Protein AF-A0A4Z1I4K5-F1 (afdb_monomer_lite)

Radius of gyration: 18.17 Å; chains: 1; bounding box: 37×44×39 Å

pLDDT: mean 80.45, std 13.36, range [44.09, 96.75]

Organism: NCBI:txid278938

Structure (mmCIF, N/CA/C/O backbone):
data_AF-A0A4Z1I4K5-F1
#
_entry.id   AF-A0A4Z1I4K5-F1
#
loop_
_atom_site.group_PDB
_atom_site.id
_atom_site.type_symbol
_atom_site.label_atom_id
_atom_site.label_alt_id
_atom_site.label_comp_id
_atom_site.label_asym_id
_atom_site.label_entity_id
_atom_site.label_seq_id
_atom_site.pdbx_PDB_ins_code
_atom_site.Cartn_x
_atom_site.Cartn_y
_atom_site.Cartn_z
_atom_site.occupancy
_atom_site.B_iso_or_equiv
_atom_site.auth_seq_id
_atom_site.auth_comp_id
_atom_site.auth_asym_id
_atom_site.auth_atom_id
_atom_site.pdbx_PDB_model_num
ATOM 1 N N . MET A 1 1 ? 19.104 11.300 -17.570 1.00 55.78 1 MET A N 1
ATOM 2 C CA . MET A 1 1 ? 18.338 10.315 -16.771 1.00 55.78 1 MET A CA 1
ATOM 3 C C . MET A 1 1 ? 17.718 9.190 -17.607 1.00 55.78 1 MET A C 1
ATOM 5 O O . MET A 1 1 ? 17.742 8.073 -17.117 1.00 55.78 1 MET A O 1
ATOM 9 N N . LEU A 1 2 ? 17.273 9.417 -18.858 1.00 60.06 2 LEU A N 1
ATOM 10 C CA . LEU A 1 2 ? 16.669 8.391 -19.747 1.00 60.06 2 LEU A CA 1
ATOM 11 C C . LEU A 1 2 ? 17.413 7.040 -19.830 1.00 60.06 2 LEU A C 1
ATOM 13 O O . LEU A 1 2 ? 16.775 5.993 -19.867 1.00 60.06 2 LEU A O 1
ATOM 17 N N . ASN A 1 3 ? 18.750 7.038 -19.811 1.00 75.69 3 ASN A N 1
ATOM 18 C CA . ASN A 1 3 ? 19.516 5.788 -19.890 1.00 75.69 3 ASN A CA 1
ATOM 19 C C . ASN A 1 3 ? 19.380 4.896 -18.646 1.00 75.69 3 ASN A C 1
ATOM 21 O O . ASN A 1 3 ? 19.477 3.682 -18.772 1.00 75.69 3 ASN A O 1
ATOM 25 N N . ILE A 1 4 ? 19.148 5.461 -17.456 1.00 84.19 4 ILE A N 1
ATOM 26 C CA . ILE A 1 4 ? 19.039 4.665 -16.223 1.00 84.19 4 ILE A CA 1
ATOM 27 C C . ILE A 1 4 ? 17.672 3.980 -16.153 1.00 84.19 4 ILE A C 1
ATOM 29 O O . ILE A 1 4 ? 17.614 2.791 -15.853 1.00 84.19 4 ILE A O 1
ATOM 33 N N . GLY A 1 5 ? 16.595 4.695 -16.498 1.00 87.38 5 GLY A N 1
ATOM 34 C CA . GLY A 1 5 ? 15.242 4.135 -16.505 1.00 87.38 5 GLY A CA 1
ATOM 35 C C . GLY A 1 5 ? 15.093 2.974 -17.491 1.00 87.38 5 GLY A C 1
ATOM 36 O O . GLY A 1 5 ? 14.639 1.896 -17.113 1.00 87.38 5 GLY A O 1
ATOM 37 N N . ASN A 1 6 ? 15.599 3.140 -18.718 1.00 89.69 6 ASN A N 1
ATOM 38 C CA . ASN A 1 6 ? 15.597 2.070 -19.722 1.00 89.69 6 ASN A CA 1
ATOM 39 C C . ASN A 1 6 ? 16.418 0.851 -19.272 1.00 89.69 6 ASN A C 1
ATOM 41 O O . ASN A 1 6 ? 15.987 -0.286 -19.453 1.00 89.69 6 ASN A O 1
ATOM 45 N N . 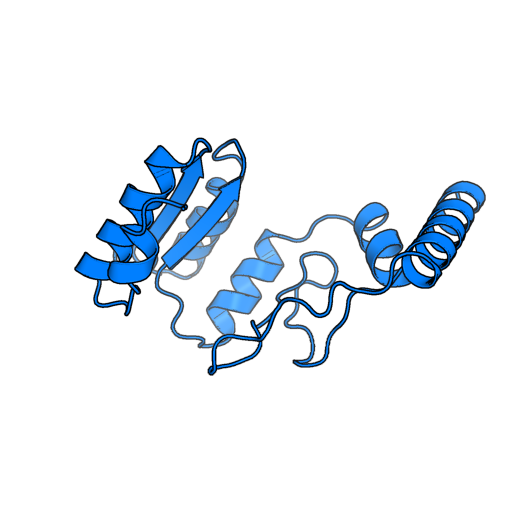ASN A 1 7 ? 17.582 1.068 -18.650 1.00 92.56 7 ASN A N 1
ATOM 46 C CA . ASN A 1 7 ? 18.390 -0.027 -18.111 1.00 92.56 7 ASN A CA 1
ATOM 47 C C . ASN A 1 7 ? 17.656 -0.769 -16.988 1.00 92.56 7 ASN A C 1
ATOM 49 O O . ASN A 1 7 ? 17.663 -1.997 -16.967 1.00 92.56 7 ASN A O 1
ATOM 53 N N . TYR A 1 8 ? 16.989 -0.044 -16.086 1.00 92.12 8 TYR A N 1
ATOM 54 C CA . TYR A 1 8 ? 16.175 -0.641 -15.030 1.00 92.12 8 TYR A CA 1
ATOM 55 C C . TYR A 1 8 ? 15.029 -1.486 -15.603 1.00 92.12 8 TYR A C 1
ATOM 57 O O . TYR A 1 8 ? 14.881 -2.648 -15.223 1.00 92.12 8 TYR A O 1
ATOM 65 N N . GLU A 1 9 ? 14.254 -0.939 -16.547 1.00 92.62 9 GLU A N 1
ATOM 66 C CA . GLU A 1 9 ? 13.129 -1.644 -17.178 1.00 92.62 9 GLU A CA 1
ATOM 67 C C . GLU A 1 9 ? 13.598 -2.918 -17.894 1.00 92.62 9 GLU A C 1
ATOM 69 O O . GLU A 1 9 ? 12.976 -3.973 -17.741 1.00 92.62 9 GLU A O 1
ATOM 74 N N . ASN A 1 10 ? 14.730 -2.857 -18.603 1.00 93.31 10 ASN A N 1
ATOM 75 C CA . ASN A 1 10 ? 15.319 -4.008 -19.287 1.00 93.31 10 ASN A CA 1
ATOM 76 C C . ASN A 1 10 ? 15.783 -5.089 -18.302 1.00 93.31 10 ASN A C 1
ATOM 78 O O . ASN A 1 10 ? 15.391 -6.249 -18.440 1.00 93.31 10 ASN A O 1
ATOM 82 N N . CYS A 1 11 ? 16.557 -4.717 -17.278 1.00 92.69 11 CYS A N 1
ATOM 83 C CA . CYS A 1 11 ? 17.038 -5.655 -16.261 1.00 92.69 11 CYS A CA 1
ATOM 84 C C . CYS A 1 11 ? 15.878 -6.326 -15.513 1.00 92.69 11 CYS A C 1
ATOM 86 O O . CYS A 1 11 ? 15.905 -7.534 -15.275 1.00 92.69 11 CYS A O 1
ATOM 88 N N . LEU A 1 12 ? 14.839 -5.564 -15.162 1.00 91.06 12 LEU A N 1
ATOM 89 C CA . LEU A 1 12 ? 13.668 -6.100 -14.474 1.00 91.06 12 LEU A CA 1
ATOM 90 C C . LEU A 1 12 ? 12.844 -7.020 -15.387 1.00 91.06 12 LEU A C 1
ATOM 92 O O . LEU A 1 12 ? 12.378 -8.066 -14.938 1.00 91.06 12 LEU A O 1
ATOM 96 N N . SER A 1 13 ? 12.705 -6.674 -16.670 1.00 92.12 13 SER A N 1
ATOM 97 C CA . SER A 1 13 ? 12.051 -7.532 -17.669 1.00 92.12 13 SER A CA 1
ATOM 98 C C . SER A 1 13 ? 12.782 -8.864 -17.827 1.00 92.12 13 SER A C 1
ATOM 100 O O . SER A 1 13 ? 12.156 -9.926 -17.811 1.00 92.12 13 SER A O 1
ATOM 102 N N . GLU A 1 14 ? 14.112 -8.823 -17.916 1.00 91.88 14 GLU A N 1
ATOM 103 C CA . GLU A 1 14 ? 14.944 -10.020 -17.997 1.00 91.88 14 GLU A CA 1
ATOM 104 C C . GLU A 1 14 ? 14.817 -10.869 -16.724 1.00 91.88 14 GLU A C 1
ATOM 106 O O . GLU A 1 14 ? 14.595 -12.079 -16.810 1.00 91.88 14 GLU A O 1
ATOM 111 N N . ALA A 1 15 ? 14.881 -10.249 -15.542 1.00 89.50 15 ALA A N 1
ATOM 112 C CA . ALA A 1 15 ? 14.747 -10.947 -14.268 1.00 89.50 15 ALA A CA 1
ATOM 113 C C . ALA A 1 15 ? 13.386 -11.647 -14.138 1.00 89.50 15 ALA A C 1
ATOM 115 O O . ALA A 1 15 ? 13.344 -12.835 -13.832 1.00 89.50 15 ALA A O 1
ATOM 116 N N . LEU A 1 16 ? 12.281 -10.961 -14.440 1.00 86.56 16 LEU A N 1
ATOM 117 C CA . LEU A 1 16 ? 10.938 -11.553 -14.377 1.00 86.56 16 LEU A CA 1
ATOM 118 C C . LEU A 1 16 ? 10.732 -12.681 -15.398 1.00 86.56 16 LEU A C 1
ATOM 120 O O . LEU A 1 16 ? 9.948 -13.595 -15.146 1.00 86.56 16 LEU A O 1
ATOM 124 N N . SER A 1 17 ? 11.433 -12.646 -16.537 1.00 86.75 17 SER A N 1
ATOM 125 C CA . SER A 1 17 ? 11.394 -13.743 -17.513 1.00 86.75 17 SER A CA 1
ATOM 126 C C . SER A 1 17 ? 12.084 -15.014 -16.998 1.00 86.75 17 SER A C 1
ATOM 128 O O . SER A 1 17 ? 11.641 -16.122 -17.298 1.00 86.75 17 SER A O 1
ATOM 130 N N . LYS A 1 18 ? 13.141 -14.857 -16.187 1.00 86.06 18 LYS A N 1
ATOM 131 C CA . LYS A 1 18 ? 13.940 -15.954 -15.613 1.00 86.06 18 LYS A CA 1
ATOM 132 C C . LYS A 1 18 ? 13.338 -16.497 -14.320 1.00 86.06 18 LYS A C 1
ATOM 134 O O . LYS A 1 18 ? 13.276 -17.706 -14.114 1.00 86.06 18 LYS A O 1
ATOM 139 N N . PHE A 1 19 ? 12.886 -15.597 -13.455 1.00 74.12 19 PHE A N 1
ATOM 140 C CA . PHE A 1 19 ? 12.254 -15.890 -12.179 1.00 74.12 19 PHE A CA 1
ATOM 141 C C . PHE A 1 19 ? 10.753 -15.688 -12.359 1.00 74.12 19 PHE A C 1
ATOM 143 O O . PHE A 1 19 ? 10.214 -14.626 -12.050 1.00 74.12 19 PHE A O 1
ATOM 150 N N . GLY A 1 20 ? 10.080 -16.687 -12.939 1.00 65.00 20 GLY A N 1
ATOM 151 C CA . GLY A 1 20 ? 8.631 -16.638 -13.111 1.00 65.00 20 GLY A CA 1
ATOM 152 C C . GLY A 1 20 ? 7.930 -16.251 -11.803 1.00 65.00 20 GLY A C 1
ATOM 153 O O . GLY A 1 20 ? 8.377 -16.617 -10.716 1.00 65.00 20 GLY A O 1
ATOM 154 N N . VAL A 1 21 ? 6.829 -15.500 -11.905 1.00 64.00 21 VAL A N 1
ATOM 155 C CA . VAL A 1 21 ? 6.029 -15.084 -10.743 1.00 64.00 21 VAL A CA 1
ATOM 156 C C . VAL A 1 21 ? 5.688 -16.319 -9.913 1.00 64.00 21 VAL A C 1
ATOM 158 O O . VAL A 1 21 ? 5.114 -17.274 -10.446 1.00 64.00 21 VAL A O 1
ATOM 161 N N . SER A 1 22 ? 6.052 -16.308 -8.628 1.00 57.94 22 SER A N 1
ATOM 162 C CA . SER A 1 22 ? 5.787 -17.429 -7.729 1.00 57.94 22 SER A CA 1
ATOM 163 C C . SER A 1 22 ? 4.297 -17.771 -7.766 1.00 57.94 22 SER A C 1
ATOM 165 O O . SER A 1 22 ? 3.458 -16.990 -7.326 1.00 57.94 22 SER A O 1
ATOM 167 N N . ARG A 1 23 ? 3.955 -18.945 -8.311 1.00 52.44 23 ARG A N 1
ATOM 168 C CA . ARG A 1 23 ? 2.571 -19.453 -8.390 1.00 52.44 23 ARG A CA 1
ATOM 169 C C . ARG A 1 23 ? 2.061 -19.987 -7.044 1.00 52.44 23 ARG A C 1
ATOM 171 O O . ARG A 1 23 ? 1.000 -20.597 -6.991 1.00 52.44 23 ARG A O 1
ATOM 178 N N . THR A 1 24 ? 2.831 -19.814 -5.970 1.00 45.09 24 THR A N 1
ATOM 179 C CA . THR A 1 24 ? 2.580 -20.429 -4.660 1.00 45.09 24 THR A CA 1
ATOM 180 C C . THR A 1 24 ? 1.585 -19.675 -3.789 1.00 45.09 24 THR A C 1
ATOM 182 O O . THR A 1 24 ? 1.230 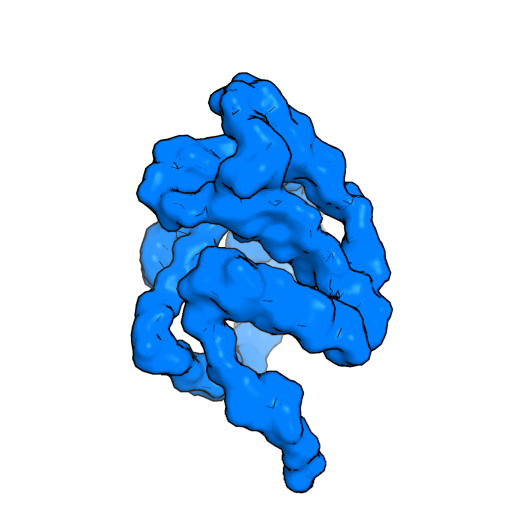-20.172 -2.722 1.00 45.09 24 THR A O 1
ATOM 185 N N . THR A 1 25 ? 1.053 -18.534 -4.227 1.00 48.66 25 THR A N 1
ATOM 186 C CA . THR A 1 25 ? -0.169 -18.010 -3.621 1.00 48.66 25 THR A CA 1
ATOM 187 C C . THR A 1 25 ? -1.343 -18.759 -4.229 1.00 48.66 25 THR A C 1
ATOM 189 O O . THR A 1 25 ? -1.970 -18.306 -5.179 1.00 48.66 25 THR A O 1
ATOM 192 N N . ASN A 1 26 ? -1.646 -19.940 -3.689 1.00 46.69 26 ASN A N 1
ATOM 193 C CA . ASN A 1 26 ? -3.009 -20.438 -3.781 1.00 46.69 26 ASN A CA 1
ATOM 194 C C . ASN A 1 26 ? -3.835 -19.374 -3.040 1.00 46.69 26 ASN A C 1
ATOM 196 O O . ASN A 1 26 ? -3.644 -19.253 -1.823 1.00 46.69 26 ASN A O 1
ATOM 200 N N . PRO A 1 27 ? -4.612 -18.508 -3.726 1.00 49.81 27 PRO A N 1
ATOM 201 C CA . PRO A 1 27 ? -5.405 -17.532 -3.008 1.00 49.81 27 PRO A CA 1
ATOM 202 C C . PRO A 1 27 ? -6.299 -18.367 -2.107 1.00 49.81 27 PRO A C 1
ATOM 204 O O . PRO A 1 27 ? -7.041 -19.222 -2.599 1.00 49.81 27 PRO A O 1
ATOM 207 N N . ALA A 1 28 ? -6.150 -18.207 -0.789 1.00 50.88 28 ALA A N 1
ATOM 208 C CA . ALA A 1 28 ? -7.101 -18.785 0.144 1.00 50.88 28 ALA A CA 1
ATOM 209 C C . ALA A 1 28 ? -8.484 -18.426 -0.407 1.00 50.88 28 ALA A C 1
ATOM 211 O O . ALA A 1 28 ? -8.697 -17.271 -0.775 1.00 50.88 28 ALA A O 1
ATOM 212 N N . GLN A 1 29 ? -9.336 -19.431 -0.620 1.00 50.97 29 GLN A N 1
ATOM 213 C CA . GLN A 1 29 ? -10.621 -19.275 -1.296 1.00 50.97 29 GLN A CA 1
ATOM 214 C C . GLN A 1 29 ? -11.345 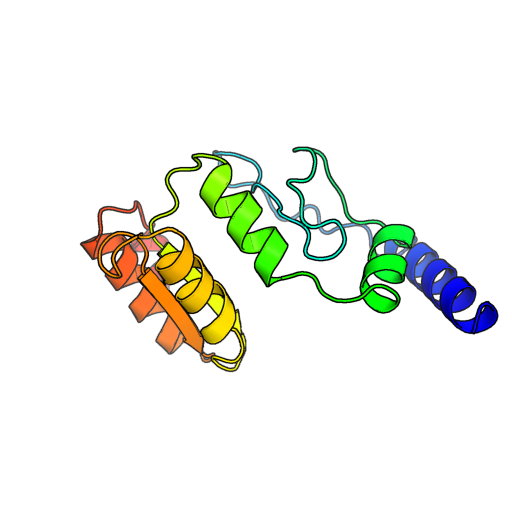-18.033 -0.757 1.00 50.97 29 GLN A C 1
ATOM 216 O O . GLN A 1 29 ? -11.812 -18.042 0.377 1.00 50.97 29 GLN A O 1
ATOM 221 N N . GLY A 1 30 ? -11.380 -16.955 -1.546 1.00 52.62 30 GLY A N 1
ATOM 222 C CA . GLY A 1 30 ? -11.960 -15.687 -1.107 1.00 52.62 30 GLY A CA 1
ATOM 223 C C . GLY A 1 30 ? -11.172 -14.452 -1.540 1.00 52.62 30 GLY A C 1
ATOM 224 O O . GLY A 1 30 ? -10.504 -13.833 -0.728 1.00 52.62 30 GLY A O 1
ATOM 225 N N . GLN A 1 31 ? -11.365 -14.066 -2.804 1.00 61.62 31 GLN A N 1
ATOM 226 C CA . GLN A 1 31 ? -11.132 -12.728 -3.373 1.00 61.62 31 GLN A CA 1
ATOM 227 C C . GLN A 1 31 ? -9.677 -12.255 -3.571 1.00 61.62 31 GLN A C 1
ATOM 229 O O . GLN A 1 31 ? -8.791 -12.416 -2.740 1.00 61.62 31 GLN A O 1
ATOM 234 N N . ASN A 1 32 ? -9.446 -11.639 -4.734 1.00 72.19 32 ASN A N 1
ATOM 235 C CA . ASN A 1 32 ? -8.192 -10.965 -5.059 1.00 72.19 32 ASN A CA 1
ATOM 236 C C . ASN A 1 32 ? -8.142 -9.632 -4.286 1.00 72.19 32 ASN A C 1
ATOM 238 O O . ASN A 1 32 ? -9.159 -8.932 -4.273 1.00 72.19 32 ASN A O 1
ATOM 242 N N . PRO A 1 33 ? -7.013 -9.251 -3.664 1.00 86.06 33 PRO A N 1
ATOM 243 C CA . PRO A 1 33 ? -6.928 -7.988 -2.941 1.00 86.06 33 PRO A CA 1
ATOM 244 C C . PRO A 1 33 ? -7.174 -6.798 -3.878 1.00 86.06 33 PRO A C 1
ATOM 246 O O . PRO A 1 33 ? -6.704 -6.781 -5.018 1.00 86.06 33 PRO A O 1
ATOM 249 N N . VAL A 1 34 ? -7.894 -5.788 -3.385 1.00 91.88 34 VAL A N 1
ATOM 250 C CA . VAL A 1 34 ? -8.054 -4.507 -4.084 1.00 91.88 34 VAL A CA 1
ATOM 251 C C . VAL A 1 34 ? -6.769 -3.701 -3.920 1.00 91.88 34 VAL A C 1
ATOM 253 O O . VAL A 1 34 ? -6.275 -3.532 -2.807 1.00 91.88 34 VAL A O 1
ATOM 256 N N . PHE A 1 35 ? -6.223 -3.201 -5.026 1.00 93.94 35 PHE A N 1
ATOM 257 C CA . PHE A 1 35 ? -4.964 -2.462 -5.025 1.00 93.94 35 PHE A CA 1
ATOM 258 C C . PHE A 1 35 ? -5.202 -0.981 -5.327 1.00 93.94 35 PHE A C 1
ATOM 260 O O . PHE A 1 35 ? -5.640 -0.640 -6.423 1.00 93.94 35 PHE A O 1
ATOM 267 N N . PHE A 1 36 ? -4.874 -0.102 -4.380 1.00 95.75 36 PHE A N 1
ATOM 268 C CA . PHE A 1 36 ? -4.820 1.347 -4.591 1.00 95.75 36 PHE A CA 1
ATOM 269 C C . PHE A 1 36 ? -3.369 1.760 -4.817 1.00 95.75 36 PHE A C 1
ATOM 271 O O . PHE A 1 36 ? -2.504 1.499 -3.984 1.00 95.75 36 PHE A O 1
ATOM 278 N N . SER A 1 37 ? -3.087 2.375 -5.963 1.00 96.38 37 SER A N 1
ATOM 279 C CA . SER A 1 37 ? -1.722 2.741 -6.339 1.00 96.38 37 SER A CA 1
ATOM 280 C C . SER A 1 37 ? -1.367 4.136 -5.836 1.00 96.38 37 SER A C 1
ATOM 282 O O . SER A 1 37 ? -2.052 5.101 -6.161 1.00 96.38 37 SER A O 1
ATOM 284 N N . SER A 1 38 ? -0.238 4.270 -5.139 1.00 95.62 38 SER A N 1
ATOM 285 C CA . SER A 1 38 ? 0.365 5.569 -4.806 1.00 95.62 38 SER A CA 1
ATOM 286 C C . SER A 1 38 ? 1.030 6.260 -6.005 1.00 95.62 38 SER A C 1
ATOM 288 O O . SER A 1 38 ? 1.460 7.400 -5.882 1.00 95.62 38 SER A O 1
ATOM 290 N N . VAL A 1 39 ? 1.108 5.603 -7.165 1.00 96.75 39 VAL A N 1
ATOM 291 C CA . VAL A 1 39 ? 1.622 6.194 -8.411 1.00 96.75 39 VAL A CA 1
ATOM 292 C C . VAL A 1 39 ? 0.505 6.951 -9.131 1.00 96.75 39 VAL A C 1
ATOM 294 O O . VAL A 1 39 ? 0.674 8.093 -9.553 1.00 96.75 39 VAL A O 1
ATOM 297 N N . THR A 1 40 ? -0.669 6.327 -9.254 1.00 95.50 40 THR A N 1
ATOM 298 C CA . THR A 1 40 ? -1.818 6.889 -9.986 1.00 95.50 40 THR A CA 1
ATOM 299 C C . THR A 1 40 ? -2.862 7.539 -9.075 1.00 95.50 40 THR A C 1
ATOM 301 O O . THR A 1 40 ? -3.691 8.298 -9.574 1.00 95.50 40 THR A O 1
ATOM 304 N N . ALA A 1 41 ? -2.789 7.303 -7.759 1.00 95.50 41 ALA A N 1
ATOM 305 C CA . ALA A 1 41 ? -3.776 7.691 -6.744 1.00 95.50 41 ALA A CA 1
ATOM 306 C C . ALA A 1 41 ? -5.188 7.141 -7.008 1.00 95.50 41 ALA A C 1
ATOM 308 O O . ALA A 1 41 ? -6.190 7.803 -6.753 1.00 95.50 41 ALA A O 1
ATOM 309 N N . GLN A 1 42 ? -5.275 5.934 -7.570 1.00 95.56 42 GLN A N 1
ATOM 310 C CA . GLN A 1 42 ? -6.542 5.315 -7.958 1.00 95.56 42 GLN A CA 1
ATOM 311 C C . GLN A 1 42 ? -6.559 3.816 -7.656 1.00 95.56 42 GLN A C 1
ATOM 313 O O . GLN A 1 42 ? -5.511 3.173 -7.515 1.00 95.56 42 GLN A O 1
ATOM 318 N N . GLN A 1 43 ? -7.768 3.256 -7.599 1.00 95.94 43 GLN A N 1
ATOM 319 C CA . GLN A 1 43 ? -7.983 1.814 -7.576 1.00 95.94 43 GLN A CA 1
ATOM 320 C C . GLN A 1 43 ? -7.558 1.201 -8.913 1.00 95.94 43 GLN A C 1
ATOM 322 O O . GLN A 1 43 ? -8.010 1.622 -9.977 1.00 95.94 43 GLN A O 1
ATOM 327 N N . MET A 1 44 ? -6.706 0.182 -8.865 1.00 95.69 44 MET A N 1
ATOM 328 C CA . MET A 1 44 ? -6.302 -0.576 -10.042 1.00 95.69 44 MET A CA 1
ATOM 329 C C . MET A 1 44 ? -7.316 -1.683 -10.372 1.00 95.69 44 MET A C 1
ATOM 331 O O . MET A 1 44 ? -8.013 -2.175 -9.478 1.00 95.69 44 MET A O 1
ATOM 335 N N . PRO A 1 45 ? -7.397 -2.112 -11.647 1.00 92.69 45 PRO A N 1
ATOM 336 C CA . PRO A 1 45 ? -8.238 -3.235 -12.051 1.00 92.69 45 PRO A CA 1
ATOM 337 C C . PRO A 1 45 ? -7.958 -4.506 -11.239 1.00 92.69 45 PRO A C 1
ATOM 339 O O . PRO A 1 45 ? -6.828 -4.762 -10.832 1.00 92.69 45 PRO A O 1
ATOM 342 N N . SER A 1 46 ? -8.963 -5.364 -11.059 1.00 88.31 46 SER A N 1
ATOM 343 C CA . SER A 1 46 ? -8.831 -6.606 -10.274 1.00 88.31 46 SER A CA 1
ATOM 344 C C . SER A 1 46 ? -7.805 -7.599 -10.834 1.00 88.31 46 SER A C 1
ATOM 346 O O . SER A 1 46 ? -7.301 -8.447 -10.101 1.00 88.31 46 SER A O 1
ATOM 348 N N . ASN A 1 47 ? -7.479 -7.499 -12.124 1.00 87.44 47 ASN A N 1
ATOM 349 C CA . ASN A 1 47 ? -6.449 -8.283 -12.805 1.00 87.44 47 ASN A CA 1
ATOM 350 C C . ASN A 1 47 ? -5.104 -7.543 -12.922 1.00 87.44 47 ASN A C 1
ATOM 352 O O . ASN A 1 47 ? -4.237 -7.985 -13.682 1.00 87.44 47 ASN A O 1
ATOM 356 N N . PHE A 1 48 ? -4.933 -6.423 -12.215 1.00 90.19 48 PHE A N 1
ATOM 357 C CA . PHE A 1 48 ? -3.716 -5.628 -12.258 1.00 90.19 48 PHE A CA 1
ATOM 358 C C . PHE A 1 48 ? -2.509 -6.448 -11.800 1.00 90.19 48 PHE A C 1
ATOM 360 O O . PHE A 1 48 ? -2.503 -7.064 -10.734 1.00 90.19 48 PHE A O 1
ATOM 367 N N . LYS A 1 49 ? -1.470 -6.443 -12.635 1.00 88.12 49 LYS A N 1
ATOM 368 C CA . LYS A 1 49 ? -0.178 -7.065 -12.357 1.00 88.12 49 LYS A CA 1
ATOM 369 C C . LYS A 1 49 ? 0.903 -6.020 -12.628 1.00 88.12 49 LYS A C 1
ATOM 371 O O . LYS A 1 49 ? 1.071 -5.647 -13.791 1.00 88.12 49 LYS A O 1
ATOM 376 N N . PRO A 1 50 ? 1.612 -5.523 -11.601 1.00 89.44 50 PRO A N 1
ATOM 377 C CA . PRO A 1 50 ? 2.626 -4.497 -11.795 1.00 89.44 50 PRO A CA 1
ATOM 378 C C . PRO A 1 50 ? 3.810 -5.077 -12.581 1.00 89.44 50 PRO A C 1
ATOM 380 O O . PRO A 1 50 ? 4.534 -5.947 -12.096 1.00 89.44 50 PRO A O 1
ATOM 383 N N . GLY A 1 51 ? 3.970 -4.616 -13.822 1.00 91.69 51 GLY A N 1
ATOM 384 C CA . GLY A 1 51 ? 5.073 -4.993 -14.708 1.00 91.69 51 GLY A CA 1
ATOM 385 C C . GLY A 1 51 ? 6.267 -4.034 -14.622 1.00 91.69 51 GLY A C 1
ATOM 386 O O . GLY A 1 51 ? 6.189 -3.017 -13.929 1.00 91.69 51 GLY A O 1
ATOM 387 N N . PRO A 1 52 ? 7.356 -4.308 -15.364 1.00 93.12 52 PRO A N 1
ATOM 388 C CA . PRO A 1 52 ? 8.574 -3.494 -15.354 1.00 93.12 52 PRO A CA 1
ATOM 389 C C . PRO A 1 52 ? 8.328 -1.997 -15.543 1.00 93.12 52 PRO A C 1
ATOM 391 O O . PRO A 1 52 ? 8.837 -1.185 -14.774 1.00 93.12 52 PRO A O 1
ATOM 394 N N . ARG A 1 53 ? 7.463 -1.639 -16.498 1.00 92.38 53 ARG A N 1
ATOM 395 C CA . ARG A 1 53 ? 7.091 -0.246 -16.761 1.00 92.38 53 ARG A CA 1
ATOM 396 C C . ARG A 1 53 ? 6.422 0.434 -15.565 1.00 92.38 53 ARG A C 1
ATOM 398 O O . ARG A 1 53 ? 6.712 1.593 -15.291 1.00 92.38 53 ARG A O 1
ATOM 405 N N . PHE A 1 54 ? 5.545 -0.271 -14.850 1.00 94.50 54 PHE A N 1
ATOM 406 C CA . PHE A 1 54 ? 4.897 0.275 -13.655 1.00 94.50 54 PHE A CA 1
ATOM 407 C C . PHE A 1 54 ? 5.914 0.492 -12.531 1.00 94.50 54 PHE A C 1
ATOM 409 O O . PHE A 1 54 ? 5.888 1.528 -11.877 1.00 94.50 54 PHE A O 1
ATOM 416 N N . TRP A 1 55 ? 6.835 -0.452 -12.326 1.00 94.62 55 TRP A N 1
ATOM 417 C CA . TRP A 1 55 ? 7.887 -0.311 -11.317 1.00 94.62 55 TRP A CA 1
ATOM 418 C C . TRP A 1 55 ? 8.863 0.818 -11.639 1.00 94.62 55 TRP A C 1
ATOM 420 O O . TRP A 1 55 ? 9.251 1.549 -10.732 1.00 94.62 55 TRP A O 1
ATOM 430 N N . LEU A 1 56 ? 9.195 1.014 -12.919 1.00 94.44 56 LEU A N 1
ATOM 431 C CA . LEU A 1 56 ? 9.943 2.189 -13.355 1.00 94.44 56 LEU A CA 1
ATOM 432 C C . LEU A 1 56 ? 9.167 3.472 -13.031 1.00 94.44 56 LEU A C 1
ATOM 434 O O . LEU A 1 56 ? 9.705 4.372 -12.396 1.00 94.44 56 LEU A O 1
ATOM 438 N N . GLN A 1 57 ? 7.882 3.528 -13.388 1.00 94.25 57 GLN A N 1
ATOM 439 C CA . GLN A 1 57 ? 7.040 4.685 -13.092 1.00 94.25 57 GLN A CA 1
ATOM 440 C C . GLN A 1 57 ? 6.955 4.964 -11.584 1.00 94.25 57 GLN A C 1
ATOM 442 O O . GLN A 1 57 ? 7.003 6.122 -11.183 1.00 94.25 57 GLN A O 1
ATOM 447 N N . ASN A 1 58 ? 6.873 3.927 -10.751 1.00 95.19 58 ASN A N 1
ATOM 448 C CA . ASN A 1 58 ? 6.887 4.046 -9.294 1.00 95.19 58 ASN A CA 1
ATOM 449 C C . ASN A 1 58 ? 8.199 4.638 -8.752 1.00 95.19 58 ASN A C 1
ATOM 451 O O . ASN A 1 58 ? 8.178 5.305 -7.725 1.00 95.19 58 ASN A O 1
ATOM 455 N N . LEU A 1 59 ? 9.329 4.402 -9.425 1.00 93.75 59 LEU A N 1
ATOM 456 C CA . LEU A 1 59 ? 10.619 4.996 -9.060 1.00 93.75 59 LEU A CA 1
ATOM 457 C C . LEU A 1 59 ? 10.761 6.449 -9.528 1.00 93.75 59 LEU A C 1
ATOM 459 O O . LEU A 1 59 ? 11.455 7.230 -8.883 1.00 93.75 59 LEU A O 1
ATOM 463 N N . GLU A 1 60 ? 10.149 6.803 -10.658 1.00 93.56 60 GLU A N 1
ATOM 464 C CA . GLU A 1 60 ? 10.305 8.124 -11.281 1.00 93.56 60 GLU A CA 1
ATOM 465 C C . GLU A 1 60 ? 9.228 9.133 -10.858 1.00 93.56 60 GLU A C 1
ATOM 467 O O . GLU A 1 60 ? 9.442 10.342 -10.942 1.00 93.56 60 GLU A O 1
ATOM 472 N N . SER A 1 61 ? 8.066 8.650 -10.418 1.00 94.50 61 SER A N 1
ATOM 473 C CA . SER A 1 61 ? 6.918 9.490 -10.071 1.00 94.50 61 SER A CA 1
ATOM 474 C C . SER A 1 61 ? 6.910 9.854 -8.585 1.00 94.50 61 SER A C 1
ATOM 476 O O . SER A 1 61 ? 7.351 9.063 -7.750 1.00 94.50 61 SER A O 1
ATOM 478 N N . PRO A 1 62 ? 6.357 11.022 -8.214 1.00 94.81 62 PRO A N 1
ATOM 479 C CA . PRO A 1 62 ? 6.123 11.348 -6.813 1.00 94.81 62 PRO A CA 1
ATOM 480 C C . PRO A 1 62 ? 5.157 10.344 -6.167 1.00 94.81 62 PRO A C 1
ATOM 482 O O . PRO A 1 62 ? 4.178 9.918 -6.782 1.00 94.81 62 PRO A O 1
ATOM 485 N N . VAL A 1 63 ? 5.409 10.003 -4.901 1.00 93.69 63 VAL A N 1
ATOM 486 C CA . VAL A 1 63 ? 4.556 9.098 -4.119 1.00 93.69 63 VAL A CA 1
ATOM 487 C C . VAL A 1 63 ? 3.318 9.851 -3.624 1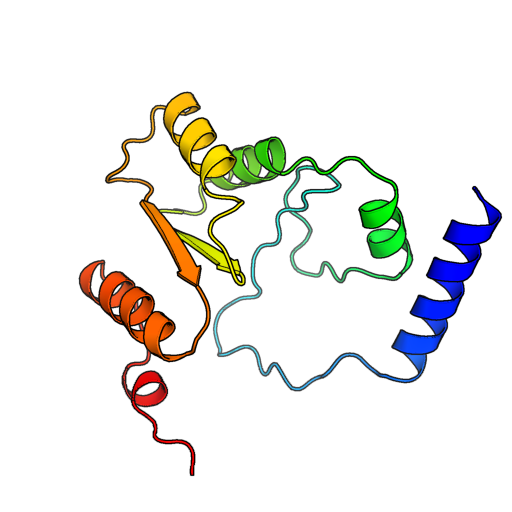.00 93.69 63 VAL A C 1
ATOM 489 O O . VAL A 1 63 ? 3.414 10.715 -2.756 1.00 93.69 63 VAL A O 1
ATOM 492 N N . ARG A 1 64 ? 2.138 9.491 -4.135 1.00 94.06 64 ARG A N 1
ATOM 493 C CA . ARG A 1 64 ? 0.833 10.105 -3.822 1.00 94.06 64 ARG A CA 1
ATOM 494 C C . ARG A 1 64 ? 0.038 9.271 -2.814 1.00 94.06 64 ARG A C 1
ATOM 496 O O . ARG A 1 64 ? -1.102 8.882 -3.056 1.00 94.06 64 ARG A O 1
ATOM 503 N N . LEU A 1 65 ? 0.667 8.933 -1.685 1.00 90.19 65 LEU A N 1
ATOM 504 C CA . LEU A 1 65 ? 0.077 8.039 -0.678 1.00 90.19 65 LEU A CA 1
ATOM 505 C C . LEU A 1 65 ? -1.215 8.607 -0.074 1.00 90.19 65 LEU A C 1
ATOM 507 O O . LEU A 1 65 ? -2.197 7.880 0.042 1.00 90.19 65 LEU A O 1
ATOM 511 N N . THR A 1 66 ? -1.222 9.894 0.278 1.00 89.75 66 THR A N 1
ATOM 512 C CA . THR A 1 66 ? -2.387 10.584 0.850 1.00 89.75 66 THR A CA 1
ATOM 513 C C . THR A 1 66 ? -3.609 10.439 -0.054 1.00 89.75 66 THR A C 1
ATOM 515 O O . THR A 1 66 ? -4.644 9.953 0.389 1.00 89.75 66 THR A O 1
ATOM 518 N N . GLU A 1 67 ? -3.452 10.758 -1.337 1.00 92.00 67 GLU A N 1
ATOM 519 C CA . GLU A 1 67 ? -4.529 10.692 -2.328 1.00 92.00 67 GLU A CA 1
ATOM 520 C C . GLU A 1 67 ? -4.996 9.246 -2.566 1.00 92.00 67 GLU A C 1
ATOM 522 O O . GLU A 1 67 ? -6.187 8.983 -2.709 1.00 92.00 67 GLU A O 1
ATOM 527 N N . ALA A 1 68 ? -4.075 8.274 -2.554 1.00 93.19 68 ALA A N 1
ATOM 528 C CA . ALA A 1 68 ? -4.430 6.861 -2.673 1.00 93.19 68 ALA A CA 1
ATOM 529 C C . ALA A 1 68 ? -5.258 6.356 -1.475 1.00 93.19 68 ALA A C 1
ATOM 531 O O . ALA A 1 68 ? -6.185 5.567 -1.660 1.00 93.19 68 ALA A O 1
ATOM 532 N N . VAL A 1 69 ? -4.952 6.816 -0.256 1.00 89.94 69 VAL A N 1
ATOM 533 C CA . VAL A 1 69 ? -5.723 6.483 0.954 1.00 89.94 69 VAL A CA 1
ATOM 534 C C . VAL A 1 69 ? -7.100 7.145 0.926 1.00 89.94 69 VAL A C 1
ATOM 536 O O . VAL A 1 69 ? -8.087 6.491 1.253 1.00 89.94 69 VAL A O 1
ATOM 539 N N . GLU A 1 70 ? -7.196 8.407 0.507 1.00 89.12 70 GLU A N 1
ATOM 540 C CA . GLU A 1 70 ? -8.485 9.090 0.329 1.00 89.12 70 GLU A CA 1
ATOM 541 C C . GLU A 1 70 ? -9.364 8.366 -0.696 1.00 89.12 70 GLU A C 1
ATOM 543 O O . GLU A 1 70 ? -10.534 8.098 -0.422 1.00 89.12 70 GLU A O 1
ATOM 548 N N . ALA A 1 71 ? -8.789 7.958 -1.832 1.00 92.00 71 ALA A N 1
ATOM 549 C CA . ALA A 1 71 ? -9.490 7.161 -2.834 1.00 92.00 71 ALA A CA 1
ATOM 550 C C . ALA A 1 71 ? -9.985 5.818 -2.266 1.00 92.00 71 ALA A C 1
ATOM 552 O O . ALA A 1 71 ? -11.095 5.394 -2.582 1.00 92.00 71 ALA A O 1
ATOM 553 N N . ALA A 1 72 ? -9.196 5.163 -1.406 1.00 91.75 72 ALA A N 1
ATOM 554 C CA . ALA A 1 72 ? -9.593 3.916 -0.754 1.00 91.75 72 ALA A CA 1
ATOM 555 C C . ALA A 1 72 ? -10.753 4.103 0.231 1.00 91.75 72 ALA A C 1
ATOM 557 O O . ALA A 1 72 ? -11.681 3.296 0.249 1.00 91.75 72 ALA A O 1
ATOM 558 N N . LEU A 1 73 ? -10.726 5.178 1.023 1.00 88.38 73 LEU A N 1
ATOM 559 C CA . LEU A 1 73 ? -11.798 5.505 1.965 1.00 88.38 73 LEU A CA 1
ATOM 560 C C . LEU A 1 73 ? -13.087 5.934 1.251 1.00 88.38 73 LEU A C 1
ATOM 562 O O . LEU A 1 73 ? -14.176 5.625 1.726 1.00 88.38 73 LEU A O 1
ATOM 566 N N . ALA A 1 74 ? -12.975 6.581 0.089 1.00 89.06 74 ALA A N 1
ATOM 567 C CA . ALA A 1 74 ? -14.116 6.972 -0.737 1.00 89.06 74 ALA A CA 1
ATOM 568 C C . ALA A 1 74 ? -14.760 5.804 -1.510 1.00 89.06 74 ALA A C 1
ATOM 570 O O . ALA A 1 74 ? -15.893 5.931 -1.969 1.00 89.06 74 ALA A O 1
ATOM 571 N N . ALA A 1 75 ? -14.070 4.668 -1.658 1.00 89.31 75 ALA A N 1
ATOM 572 C CA . ALA A 1 75 ? -14.539 3.517 -2.435 1.00 89.31 75 ALA A CA 1
ATOM 573 C C . ALA A 1 75 ? -15.577 2.627 -1.709 1.00 89.31 75 ALA A C 1
ATOM 575 O O . ALA A 1 75 ? -15.890 1.546 -2.204 1.00 89.31 75 ALA A O 1
ATOM 576 N N . ASP A 1 76 ? -16.084 3.055 -0.545 1.00 83.25 76 ASP A N 1
ATOM 577 C CA . ASP A 1 76 ? -17.088 2.358 0.284 1.00 83.25 76 ASP A CA 1
ATOM 578 C C . ASP A 1 76 ? -16.780 0.866 0.528 1.00 83.25 76 ASP A C 1
ATOM 580 O O . ASP A 1 76 ? -17.640 -0.011 0.526 1.00 83.25 76 ASP A O 1
ATOM 584 N N . LEU A 1 77 ? -15.498 0.557 0.741 1.00 85.81 77 LEU A N 1
ATOM 585 C CA . LEU A 1 77 ? -15.009 -0.811 0.945 1.00 85.81 77 LEU A CA 1
ATOM 586 C C . LEU A 1 77 ? -15.239 -1.339 2.373 1.00 85.81 77 LEU A C 1
ATOM 588 O O . LEU A 1 77 ? -14.770 -2.425 2.709 1.00 85.81 77 LEU A O 1
ATOM 592 N N . GLY A 1 78 ? -15.901 -0.567 3.242 1.00 86.19 78 GLY A N 1
ATOM 593 C CA . GLY A 1 78 ? -16.089 -0.921 4.652 1.00 86.19 78 GLY A CA 1
ATOM 594 C C . GLY A 1 78 ? -14.783 -0.981 5.459 1.00 86.19 78 GLY A C 1
ATOM 595 O O . GLY A 1 78 ? -14.675 -1.761 6.406 1.00 86.19 78 GLY A O 1
ATOM 596 N N . ILE A 1 79 ? -13.769 -0.190 5.083 1.00 87.19 79 ILE A N 1
ATOM 597 C CA . ILE A 1 79 ? -12.468 -0.171 5.768 1.00 87.19 79 ILE A CA 1
ATOM 598 C C . ILE A 1 79 ? -12.645 0.401 7.179 1.00 87.19 79 ILE A C 1
ATOM 600 O O . ILE A 1 79 ? -12.980 1.570 7.342 1.00 87.19 79 ILE A O 1
ATOM 604 N N . SER A 1 80 ? -12.356 -0.408 8.199 1.00 87.19 80 SER A N 1
ATOM 605 C CA . SER A 1 80 ? -12.393 0.002 9.616 1.00 87.19 80 SER A CA 1
ATOM 606 C C . SER A 1 80 ? -11.039 -0.120 10.329 1.00 87.19 80 SER A C 1
ATOM 608 O O . SER A 1 80 ? -10.885 0.239 11.504 1.00 87.19 80 SER A O 1
ATOM 610 N N . GLN A 1 81 ? -10.023 -0.619 9.621 1.00 85.69 81 GLN A N 1
ATOM 611 C CA . GLN A 1 81 ? -8.693 -0.870 10.162 1.00 85.69 81 GLN A CA 1
ATOM 612 C C . GLN A 1 81 ? -7.625 -0.750 9.069 1.00 85.69 81 GLN A C 1
ATOM 614 O O . GLN A 1 81 ? -7.705 -1.412 8.037 1.00 85.69 81 GLN A O 1
ATOM 619 N N . PHE A 1 82 ? -6.588 0.037 9.345 1.00 86.94 82 PHE A N 1
ATOM 620 C CA . PHE A 1 82 ? -5.335 0.051 8.601 1.00 86.94 82 PHE A CA 1
ATOM 621 C C . PHE A 1 82 ? -4.262 -0.736 9.352 1.00 86.94 82 PHE A C 1
ATOM 623 O O . PHE A 1 82 ? -4.146 -0.628 10.580 1.00 86.94 82 PHE A O 1
ATOM 630 N N . PHE A 1 83 ? -3.473 -1.498 8.594 1.00 84.12 83 PHE A N 1
ATOM 631 C CA . PHE A 1 83 ? -2.255 -2.148 9.063 1.00 84.12 83 PHE A CA 1
ATOM 632 C C . PHE A 1 83 ? -1.067 -1.667 8.243 1.00 84.12 83 PHE A C 1
ATOM 634 O O . PHE A 1 83 ? -1.029 -1.847 7.027 1.00 84.12 83 PHE A O 1
ATOM 641 N N . GLU A 1 84 ? -0.091 -1.078 8.918 1.00 84.25 84 GLU A N 1
ATOM 642 C CA . GLU A 1 84 ? 1.219 -0.807 8.345 1.00 84.25 84 GLU A CA 1
ATOM 643 C C . GLU A 1 84 ? 2.115 -2.020 8.546 1.00 84.25 84 GLU A C 1
ATOM 645 O O . GLU A 1 84 ? 2.438 -2.396 9.672 1.00 84.25 84 GLU A O 1
ATOM 650 N N . MET A 1 85 ? 2.510 -2.624 7.430 1.00 80.81 85 MET A N 1
ATOM 651 C CA . MET A 1 85 ? 3.461 -3.725 7.404 1.00 80.81 85 MET A CA 1
ATOM 652 C C . MET A 1 85 ? 4.854 -3.152 7.156 1.00 80.81 85 MET A C 1
ATOM 654 O O . MET A 1 85 ? 5.184 -2.788 6.027 1.00 80.81 85 MET A O 1
ATOM 658 N N . GLY A 1 86 ? 5.677 -3.066 8.199 1.00 74.69 86 GLY A N 1
ATOM 659 C CA . GLY A 1 86 ? 7.007 -2.481 8.080 1.00 74.69 86 GLY A CA 1
ATOM 660 C C . GLY A 1 86 ? 7.828 -2.567 9.365 1.00 74.69 86 GLY A C 1
ATOM 661 O O . GLY A 1 86 ? 7.303 -2.892 10.429 1.00 74.69 86 GLY A O 1
ATOM 662 N N . PRO A 1 87 ? 9.142 -2.303 9.287 1.00 68.00 87 PRO A N 1
ATOM 663 C CA . PRO A 1 87 ? 10.019 -2.321 10.454 1.00 68.00 87 PRO A CA 1
ATOM 664 C C . PRO A 1 87 ? 9.745 -1.168 11.430 1.00 68.00 87 PRO A C 1
ATOM 666 O O . PRO A 1 87 ? 10.155 -1.272 12.579 1.00 68.00 87 PRO A O 1
ATOM 669 N N . HIS A 1 88 ? 9.066 -0.098 11.003 1.00 67.12 88 HIS A N 1
ATOM 670 C CA . HIS A 1 88 ? 8.773 1.099 11.796 1.00 67.12 88 HIS A CA 1
ATOM 671 C C . HIS A 1 88 ? 7.361 1.635 11.503 1.00 67.12 88 HIS A C 1
ATOM 673 O O . HIS A 1 88 ? 6.691 1.144 10.598 1.00 67.12 88 HIS A O 1
ATOM 679 N N . SER A 1 89 ? 6.912 2.611 12.301 1.00 68.50 89 SER A N 1
ATOM 680 C CA . SER A 1 89 ? 5.610 3.285 12.159 1.00 68.50 89 SER A CA 1
ATOM 681 C C . SER A 1 89 ? 5.732 4.612 11.399 1.00 68.50 89 SER A C 1
ATOM 683 O O . SER A 1 89 ? 5.335 5.662 11.911 1.00 68.50 89 SER A O 1
ATOM 685 N N . ASP A 1 90 ? 6.338 4.590 10.215 1.00 74.56 90 ASP A N 1
ATOM 686 C CA . ASP A 1 90 ? 6.684 5.808 9.467 1.00 74.56 90 ASP A CA 1
ATOM 687 C C . ASP A 1 90 ? 5.480 6.374 8.699 1.00 74.56 90 ASP A C 1
ATOM 689 O O . ASP A 1 90 ? 5.424 7.566 8.390 1.00 74.56 90 ASP A O 1
ATOM 693 N N . LEU A 1 91 ? 4.480 5.532 8.422 1.00 76.62 91 LEU A N 1
ATOM 694 C CA . LEU A 1 91 ? 3.297 5.891 7.645 1.00 76.62 91 LEU A CA 1
ATOM 695 C C . LEU A 1 91 ? 2.083 6.241 8.507 1.00 76.62 91 LEU A C 1
ATOM 697 O O . LEU A 1 91 ? 1.004 6.416 7.958 1.00 76.62 91 LEU A O 1
ATOM 701 N N . ALA A 1 92 ? 2.216 6.381 9.829 1.00 68.75 92 ALA A N 1
ATOM 702 C CA . ALA A 1 92 ? 1.069 6.647 10.706 1.00 68.75 92 ALA A CA 1
ATOM 703 C C . ALA A 1 92 ? 0.403 8.012 10.456 1.00 68.75 92 ALA A C 1
ATOM 705 O O . ALA A 1 92 ? -0.805 8.161 10.655 1.00 68.75 92 ALA A O 1
ATOM 706 N N . GLY A 1 93 ? 1.175 9.004 10.004 1.00 74.06 93 GLY A N 1
ATOM 707 C CA . GLY A 1 93 ? 0.699 10.369 9.760 1.00 74.06 93 GLY A CA 1
ATOM 708 C C . GLY A 1 93 ? -0.379 10.458 8.671 1.00 74.06 93 GLY A C 1
ATOM 709 O O . GLY A 1 93 ? -1.501 10.853 8.982 1.00 74.06 93 GLY A O 1
ATOM 710 N N . PRO A 1 94 ? -0.095 10.072 7.413 1.00 72.75 94 PRO A N 1
ATOM 711 C CA . PRO A 1 94 ? -1.042 10.266 6.312 1.00 72.75 94 PRO A CA 1
ATOM 712 C C . PRO A 1 94 ? -2.424 9.605 6.519 1.00 72.75 94 PRO A C 1
ATOM 714 O O . PRO A 1 94 ? -3.435 10.284 6.353 1.00 72.75 94 PRO A O 1
ATOM 717 N N . PRO A 1 95 ? -2.538 8.335 6.953 1.00 69.19 95 PRO A N 1
ATOM 718 C CA . PRO A 1 95 ? -3.830 7.686 7.175 1.00 69.19 95 PRO A CA 1
ATOM 719 C C . PRO A 1 95 ? -4.627 8.300 8.330 1.00 69.19 95 PRO A C 1
ATOM 721 O O . PRO A 1 95 ? -5.853 8.368 8.253 1.00 69.19 95 PRO A O 1
ATOM 724 N N . THR A 1 96 ? -3.957 8.766 9.391 1.00 69.69 96 THR A N 1
ATOM 725 C CA . THR A 1 96 ? -4.637 9.419 10.523 1.00 69.69 96 THR A CA 1
ATOM 726 C C . THR A 1 96 ? -5.116 10.826 10.166 1.00 69.69 96 THR A C 1
ATOM 728 O O . THR A 1 96 ? -6.257 11.157 10.474 1.00 69.69 96 THR A O 1
ATOM 731 N N . GLN A 1 97 ? -4.316 11.609 9.436 1.00 72.62 97 GLN A N 1
ATOM 732 C CA . GLN A 1 97 ? -4.713 12.930 8.931 1.00 72.62 97 GLN A CA 1
ATOM 733 C C . GLN A 1 97 ? -5.883 12.843 7.942 1.00 72.62 97 GLN A C 1
ATOM 735 O O . GLN A 1 97 ? -6.836 13.613 8.041 1.00 72.62 97 GLN A O 1
ATOM 740 N N . ASN A 1 98 ? -5.864 11.867 7.032 1.00 68.69 98 ASN A N 1
ATOM 741 C CA . ASN A 1 98 ? -6.940 11.672 6.058 1.00 68.69 98 ASN A CA 1
ATOM 742 C C . ASN A 1 98 ? -8.261 11.275 6.713 1.00 68.69 98 ASN A C 1
ATOM 744 O O . ASN A 1 98 ? -9.319 11.772 6.333 1.00 68.69 98 ASN A O 1
ATOM 748 N N . ARG A 1 99 ? -8.206 10.409 7.730 1.00 75.56 99 ARG A N 1
ATOM 749 C CA . ARG A 1 99 ? -9.370 10.079 8.556 1.00 75.56 99 ARG A CA 1
ATOM 750 C C . ARG A 1 99 ? -9.986 11.345 9.159 1.00 75.56 99 ARG A C 1
ATOM 752 O O . ARG A 1 99 ? -11.199 11.529 9.070 1.00 75.56 99 ARG A O 1
ATOM 759 N N . ASP A 1 100 ? -9.154 12.191 9.762 1.00 73.56 100 ASP A N 1
ATOM 760 C CA . ASP A 1 100 ? -9.605 13.406 10.439 1.00 73.56 100 ASP A CA 1
ATOM 761 C C . ASP A 1 100 ? -10.209 14.407 9.430 1.00 73.56 100 ASP A C 1
ATOM 763 O O . ASP A 1 100 ? -11.277 14.966 9.689 1.00 73.56 100 ASP A O 1
ATOM 767 N N . ASN A 1 101 ? -9.611 14.543 8.238 1.00 76.00 101 ASN A N 1
ATOM 768 C CA . ASN A 1 101 ? -10.134 15.362 7.133 1.00 76.00 101 ASN A CA 1
ATOM 769 C C . ASN A 1 101 ? -11.500 14.879 6.615 1.00 76.00 101 ASN A C 1
ATOM 771 O O . ASN A 1 101 ? -12.333 15.690 6.214 1.00 76.00 101 ASN A O 1
ATOM 775 N N . LEU A 1 102 ? -11.746 13.568 6.640 1.00 73.06 102 LEU A N 1
ATOM 776 C CA . LEU A 1 102 ? -13.012 12.955 6.225 1.00 73.06 102 LEU A CA 1
ATOM 777 C C . LEU A 1 102 ? -14.063 12.916 7.351 1.00 73.06 102 LEU A C 1
ATOM 779 O O . LEU A 1 102 ? -15.154 12.382 7.158 1.00 73.06 102 LEU A O 1
ATOM 783 N N . GLY A 1 103 ? -13.756 13.461 8.535 1.00 75.62 103 GLY A N 1
ATOM 784 C CA . GLY A 1 103 ? -14.661 13.465 9.689 1.00 75.62 103 GLY A CA 1
ATOM 785 C C . GLY A 1 103 ? -14.905 12.080 1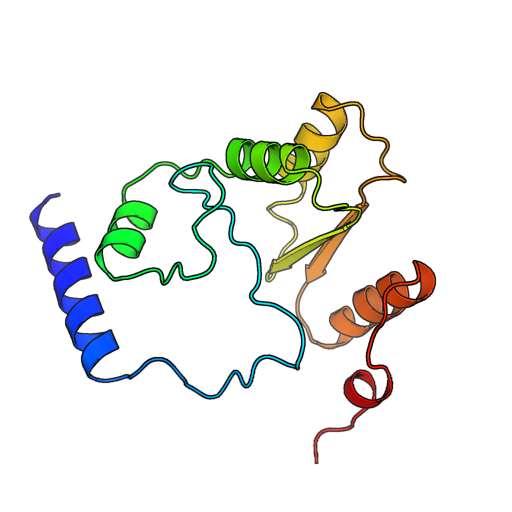0.302 1.00 75.62 103 GLY A C 1
ATOM 786 O O . GLY A 1 103 ? -15.843 11.903 11.085 1.00 75.62 103 GLY A O 1
ATOM 787 N N . ILE A 1 104 ? -14.076 11.090 9.962 1.00 77.31 104 ILE A N 1
ATOM 788 C CA . ILE A 1 104 ? -14.181 9.723 10.472 1.00 77.31 104 ILE A CA 1
ATOM 789 C C . ILE A 1 104 ? -13.599 9.692 11.891 1.00 77.31 104 ILE A C 1
ATOM 791 O O . ILE A 1 104 ? -12.511 10.203 12.152 1.00 77.31 104 ILE A O 1
ATOM 795 N N . LYS A 1 105 ? -14.303 9.094 12.859 1.00 75.88 105 LYS A N 1
ATOM 796 C CA . LYS A 1 105 ? -13.797 9.054 14.240 1.00 75.88 105 LYS A CA 1
ATOM 797 C C . LYS A 1 105 ? -12.712 7.978 14.379 1.00 75.88 105 LYS A C 1
ATOM 799 O O . LYS A 1 105 ? -12.806 6.935 13.735 1.00 75.88 105 LYS A O 1
ATOM 804 N N . PRO A 1 106 ? -11.740 8.132 15.298 1.00 69.81 106 PRO A N 1
ATOM 805 C CA . PRO A 1 106 ? -10.703 7.119 15.535 1.00 69.81 106 PRO A CA 1
ATOM 806 C C . PRO A 1 106 ? -11.232 5.711 15.845 1.00 69.81 106 PRO A C 1
ATOM 808 O O . PRO A 1 106 ? -10.589 4.7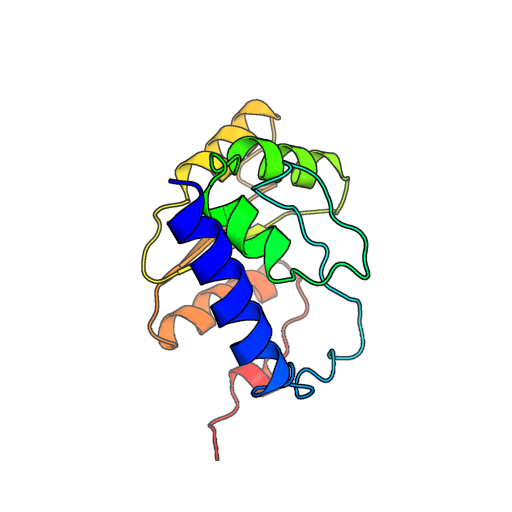14 15.529 1.00 69.81 106 PRO A O 1
ATOM 811 N N . LYS A 1 107 ? -12.420 5.625 16.454 1.00 73.50 107 LYS A N 1
ATOM 812 C CA . LYS A 1 107 ? -13.104 4.357 16.739 1.00 73.50 107 LYS A CA 1
ATOM 813 C C . LYS A 1 107 ? -13.621 3.638 15.484 1.00 73.50 107 LYS A C 1
ATOM 815 O O . LYS A 1 107 ? -13.746 2.420 15.517 1.00 73.50 107 LYS A O 1
ATOM 820 N N . ASP A 1 108 ? -13.899 4.386 14.418 1.00 75.12 108 ASP A N 1
ATOM 821 C CA . ASP A 1 108 ? -14.503 3.891 13.180 1.00 75.12 108 ASP A CA 1
ATOM 822 C C . ASP A 1 108 ? -13.418 3.539 12.142 1.00 75.12 108 ASP A C 1
ATOM 824 O O . ASP A 1 108 ? -13.659 2.742 11.241 1.00 75.12 108 ASP A O 1
ATOM 828 N N . LEU A 1 109 ? -12.198 4.074 12.311 1.00 79.50 109 LEU A N 1
ATOM 829 C CA . LEU A 1 109 ? -11.034 3.781 11.476 1.00 79.50 109 LEU A CA 1
ATOM 830 C C . LEU A 1 109 ? -9.740 3.824 12.298 1.00 79.50 109 LEU A C 1
ATOM 832 O O . LEU A 1 109 ? -9.196 4.889 12.618 1.00 79.50 109 LEU A O 1
ATOM 836 N N . ASN A 1 110 ? -9.260 2.635 12.655 1.00 81.81 110 ASN A N 1
ATOM 837 C CA . ASN A 1 110 ? -8.085 2.462 13.504 1.00 81.81 110 ASN A CA 1
ATOM 838 C C . ASN A 1 110 ? -6.814 2.234 12.684 1.00 81.81 110 ASN A C 1
ATOM 840 O O . ASN A 1 110 ? -6.866 1.740 11.561 1.00 81.81 110 ASN A O 1
ATOM 844 N N . TYR A 1 111 ? -5.672 2.537 13.288 1.00 81.12 111 TYR A N 1
ATOM 845 C CA . TYR A 1 111 ? -4.358 2.335 12.700 1.00 81.12 111 TYR A CA 1
ATOM 846 C C . TYR A 1 111 ? -3.516 1.450 13.612 1.00 81.12 111 TYR A C 1
ATOM 848 O O . TYR A 1 111 ? -3.457 1.679 14.819 1.00 81.12 111 TYR A O 1
ATOM 856 N N . ALA A 1 112 ? -2.863 0.443 13.044 1.00 77.50 112 ALA A N 1
ATOM 857 C CA . ALA A 1 112 ? -1.897 -0.386 13.748 1.00 77.50 112 ALA A CA 1
ATOM 858 C C . ALA A 1 112 ? -0.653 -0.567 12.877 1.00 77.50 112 ALA A C 1
ATOM 860 O O . ALA A 1 112 ? -0.769 -0.787 11.676 1.00 77.50 112 ALA A O 1
ATOM 861 N N . SER A 1 113 ? 0.528 -0.503 13.485 1.00 74.88 113 SER A N 1
ATOM 862 C CA . SER A 1 113 ? 1.784 -0.854 12.821 1.00 74.88 113 SER A CA 1
ATOM 863 C C . SER A 1 113 ? 2.270 -2.198 13.341 1.00 74.88 113 SER A C 1
ATOM 865 O O . SER A 1 113 ? 2.313 -2.432 14.552 1.00 74.88 113 SER A O 1
ATOM 867 N N . THR A 1 114 ? 2.619 -3.097 12.427 1.00 66.75 114 THR A N 1
ATOM 868 C CA . THR A 1 114 ? 3.177 -4.406 12.750 1.00 66.75 114 THR A CA 1
ATOM 869 C C . THR A 1 114 ? 4.698 -4.323 12.673 1.00 66.75 114 THR A C 1
ATOM 871 O O . THR A 1 114 ? 5.316 -4.774 11.708 1.00 66.75 114 THR A O 1
ATOM 874 N N . LEU A 1 115 ? 5.310 -3.726 13.695 1.00 62.03 115 LEU A N 1
ATOM 875 C CA . LEU A 1 115 ? 6.761 -3.756 13.877 1.00 62.03 115 LEU A CA 1
ATOM 876 C C . LEU A 1 115 ? 7.234 -5.213 13.987 1.00 62.03 115 LEU A C 1
ATOM 878 O O . LEU A 1 115 ? 6.889 -5.894 14.948 1.00 62.03 115 LEU A O 1
ATOM 882 N N . SER A 1 116 ? 8.053 -5.676 13.042 1.00 53.78 116 SER A N 1
ATOM 883 C CA . SER A 1 116 ? 8.842 -6.912 13.185 1.00 53.78 116 SER A CA 1
ATOM 884 C C . SER A 1 116 ? 9.654 -6.859 14.496 1.00 53.78 116 SER A C 1
ATOM 886 O O . SER A 1 116 ? 10.249 -5.813 14.776 1.00 53.78 116 SER A O 1
ATOM 888 N N . PRO A 1 117 ? 9.654 -7.918 15.337 1.00 54.88 117 PRO A N 1
ATOM 889 C CA . PRO A 1 117 ? 9.628 -9.343 14.984 1.00 54.88 117 PRO A CA 1
ATOM 890 C C . PRO A 1 117 ? 8.258 -10.030 15.128 1.00 54.88 117 PRO A C 1
ATOM 892 O O . PRO A 1 117 ? 7.337 -9.493 15.731 1.00 54.88 117 PRO A O 1
ATOM 895 N N . VAL A 1 118 ? 8.154 -11.258 14.595 1.00 56.47 118 VAL A N 1
ATOM 896 C CA . VAL A 1 118 ? 6.974 -12.162 14.532 1.00 56.47 118 VAL A CA 1
ATOM 897 C C . VAL A 1 118 ? 6.093 -12.181 15.794 1.00 56.47 118 VAL A C 1
ATOM 899 O O . VAL A 1 118 ? 4.877 -12.319 15.686 1.00 56.47 118 VAL A O 1
ATOM 902 N N . THR A 1 119 ? 6.663 -11.977 16.984 1.00 56.12 119 THR A N 1
ATOM 903 C CA . THR A 1 119 ? 5.925 -11.867 18.257 1.00 56.12 119 THR A CA 1
ATOM 904 C C . THR A 1 119 ? 4.864 -10.762 18.259 1.00 56.12 119 THR A C 1
ATOM 906 O O . THR A 1 119 ? 3.839 -10.904 18.916 1.00 56.12 119 THR A O 1
ATOM 909 N N . ARG A 1 120 ? 5.055 -9.702 17.468 1.00 63.38 120 ARG A N 1
ATOM 910 C CA . ARG A 1 120 ? 4.107 -8.594 17.287 1.00 63.38 120 ARG A CA 1
ATOM 911 C C . ARG A 1 120 ? 2.994 -8.875 16.286 1.00 63.38 120 ARG A C 1
ATOM 913 O O . ARG A 1 120 ? 2.152 -8.008 16.122 1.00 63.38 120 ARG A O 1
ATOM 920 N N . LEU A 1 121 ? 2.967 -10.022 15.598 1.00 73.31 121 LEU A N 1
ATOM 921 C CA . LEU A 1 121 ? 1.841 -10.390 14.721 1.00 73.31 121 LEU A CA 1
ATOM 922 C C . LEU A 1 121 ? 0.673 -11.020 15.497 1.00 73.31 121 LEU A C 1
ATOM 924 O O . LEU A 1 121 ? -0.465 -10.980 15.025 1.00 73.31 121 LEU A O 1
ATOM 928 N N . LEU A 1 122 ? 0.928 -11.525 16.709 1.00 80.25 122 LEU A N 1
ATOM 929 C CA . LEU A 1 122 ? -0.115 -12.016 17.612 1.00 80.25 122 LEU A CA 1
ATOM 930 C C . LEU A 1 122 ? -1.014 -10.875 18.121 1.00 80.25 122 LEU A C 1
ATOM 932 O O . LEU A 1 122 ? -2.225 -11.060 18.227 1.00 80.25 122 LEU A O 1
ATOM 936 N N . ASP A 1 123 ? -0.454 -9.682 18.350 1.00 78.38 123 ASP A N 1
ATOM 937 C CA . ASP A 1 123 ? -1.209 -8.505 18.809 1.00 78.38 123 ASP A CA 1
ATOM 938 C C . ASP A 1 123 ? -2.265 -8.036 17.772 1.00 78.38 123 ASP A C 1
ATOM 940 O O . ASP A 1 123 ? -3.440 -7.889 18.132 1.00 78.38 123 ASP A O 1
ATOM 944 N N . PRO A 1 124 ? -1.936 -7.866 16.472 1.00 80.31 124 PRO A N 1
ATOM 945 C CA . PRO A 1 124 ? -2.896 -7.684 15.387 1.00 80.31 124 PRO A CA 1
ATOM 946 C C . PRO A 1 124 ? -3.922 -8.806 15.289 1.00 80.31 124 PRO A C 1
ATOM 948 O O . PRO A 1 124 ? -5.107 -8.515 15.148 1.00 80.31 124 PRO A O 1
ATOM 951 N N . ALA A 1 125 ? -3.502 -10.072 15.383 1.00 84.81 125 ALA A N 1
ATOM 952 C CA . ALA A 1 125 ? -4.413 -11.213 15.290 1.00 84.81 125 ALA A CA 1
ATOM 953 C C . ALA A 1 125 ? -5.459 -11.198 16.421 1.00 84.81 125 ALA A C 1
ATOM 955 O O . ALA A 1 125 ? -6.657 -11.362 16.168 1.00 84.81 125 ALA A O 1
ATOM 956 N N . GLY A 1 126 ? -5.031 -10.921 17.656 1.00 84.31 126 GLY A N 1
ATOM 957 C CA . GLY A 1 126 ? -5.923 -10.730 18.799 1.00 84.31 126 GLY A CA 1
ATOM 958 C C . GLY A 1 126 ? -6.830 -9.510 18.631 1.00 84.31 126 GLY A C 1
ATOM 959 O O . GLY A 1 126 ? -8.038 -9.604 18.843 1.00 84.31 126 GLY A O 1
ATOM 960 N N . THR A 1 127 ? -6.282 -8.384 18.168 1.00 83.69 127 THR A N 1
ATOM 961 C CA . THR A 1 127 ? -7.041 -7.144 17.919 1.00 83.69 127 THR A CA 1
ATOM 962 C C . THR A 1 127 ? -8.137 -7.342 16.871 1.00 83.69 127 THR A C 1
ATOM 964 O O . THR A 1 127 ? -9.273 -6.917 17.077 1.00 83.69 127 THR A O 1
ATOM 967 N N . LEU A 1 128 ? -7.820 -8.016 15.764 1.00 87.12 128 LEU A N 1
ATOM 968 C CA . LEU A 1 128 ? -8.771 -8.376 14.712 1.00 87.12 128 LEU A CA 1
ATOM 969 C C . LEU A 1 128 ? -9.883 -9.278 15.251 1.00 87.12 128 LEU A C 1
ATOM 971 O O . LEU A 1 128 ? -11.060 -9.007 15.016 1.00 87.12 128 LEU A O 1
ATOM 975 N N . THR A 1 129 ? -9.517 -10.288 16.040 1.00 87.56 129 THR A N 1
ATOM 976 C CA . THR A 1 129 ? -10.475 -11.212 16.662 1.00 87.56 129 THR A CA 1
ATOM 977 C C . THR A 1 129 ? -11.434 -10.478 17.603 1.00 87.56 129 THR A C 1
ATOM 979 O O . THR A 1 129 ? -12.647 -10.634 17.484 1.00 87.56 129 THR A O 1
ATOM 982 N N . MET A 1 130 ? -10.924 -9.610 18.488 1.00 87.06 130 MET A N 1
ATOM 983 C CA . MET A 1 130 ? -11.758 -8.801 19.395 1.00 87.06 130 MET A CA 1
ATOM 984 C C . MET A 1 130 ? -12.696 -7.837 18.656 1.00 87.06 130 MET A C 1
ATOM 986 O O . MET A 1 130 ? -13.738 -7.462 19.187 1.00 87.06 130 MET A O 1
ATOM 990 N N . ARG A 1 131 ? -12.343 -7.439 17.429 1.00 83.56 131 ARG A N 1
ATOM 991 C CA . ARG A 1 131 ? -13.160 -6.581 16.559 1.00 83.56 131 ARG A CA 1
ATOM 992 C C . ARG A 1 131 ? -14.148 -7.353 15.681 1.00 83.56 131 ARG A C 1
ATOM 994 O O . ARG A 1 131 ? -14.868 -6.733 14.907 1.00 83.56 131 ARG A O 1
ATOM 1001 N N . GLY A 1 132 ? -14.200 -8.680 15.803 1.00 86.00 132 GLY A N 1
ATOM 1002 C CA . GLY A 1 132 ? -15.133 -9.532 15.065 1.00 86.00 132 GLY A CA 1
ATOM 1003 C C . GLY A 1 132 ? -14.656 -9.954 13.673 1.00 86.00 132 GLY A C 1
ATOM 1004 O O . GLY A 1 132 ? -15.434 -10.548 12.931 1.00 86.00 132 GLY A O 1
ATOM 1005 N N . PHE A 1 133 ? -13.396 -9.691 13.306 1.00 86.94 133 PHE A N 1
ATOM 1006 C CA . PHE A 1 133 ? -12.826 -10.230 12.071 1.00 86.94 133 PHE A CA 1
ATOM 1007 C C . PHE A 1 133 ? -12.530 -11.724 12.219 1.00 86.94 133 PHE A C 1
ATOM 1009 O O . PHE A 1 133 ? -12.044 -12.185 13.254 1.00 86.94 133 PHE A O 1
ATOM 1016 N N . THR A 1 134 ? -12.769 -12.490 11.155 1.00 87.19 134 THR A N 1
ATOM 1017 C CA . THR A 1 134 ? -12.444 -13.918 11.120 1.00 87.19 134 THR A CA 1
ATOM 1018 C C . THR A 1 134 ? -10.938 -14.112 10.952 1.00 87.19 134 THR A C 1
ATOM 1020 O O . THR A 1 134 ? -10.389 -13.899 9.873 1.00 87.19 134 THR A O 1
ATOM 1023 N N . VAL A 1 135 ? -10.263 -14.541 12.018 1.00 87.19 135 VAL A N 1
ATOM 1024 C CA . VAL A 1 135 ? -8.838 -14.898 12.009 1.00 87.19 135 VAL A CA 1
ATOM 1025 C C . VAL A 1 135 ? -8.704 -16.409 12.186 1.00 87.19 135 VAL A C 1
ATOM 1027 O O . VAL A 1 135 ? -9.338 -16.995 13.060 1.00 87.19 135 VAL A O 1
ATOM 1030 N N . ASN A 1 136 ? -7.871 -17.063 11.370 1.00 87.00 136 ASN A N 1
ATOM 1031 C CA . ASN A 1 136 ? -7.577 -18.487 11.537 1.00 87.00 136 ASN A CA 1
ATOM 1032 C C . ASN A 1 136 ? -6.599 -18.688 12.711 1.00 87.00 136 ASN A C 1
ATOM 1034 O O . ASN A 1 136 ? -5.383 -18.706 12.526 1.00 87.00 136 ASN A O 1
ATOM 1038 N N . ILE A 1 137 ? -7.150 -18.819 13.919 1.00 84.12 137 ILE A N 1
ATOM 1039 C CA . ILE A 1 137 ? -6.384 -18.970 15.164 1.00 84.12 137 ILE A CA 1
ATOM 1040 C C . ILE A 1 137 ? -5.577 -20.275 15.199 1.00 84.12 137 ILE A C 1
ATOM 1042 O O . ILE A 1 137 ? -4.483 -20.297 15.755 1.00 84.12 137 ILE A O 1
ATOM 1046 N N . GLU A 1 138 ? -6.067 -21.343 14.565 1.00 85.88 138 GLU A N 1
ATOM 1047 C CA . GLU A 1 138 ? -5.324 -22.604 14.443 1.00 85.88 138 GLU A CA 1
ATOM 1048 C C . GLU A 1 138 ? -4.006 -22.389 13.689 1.00 85.88 138 GLU A C 1
ATOM 1050 O O . GLU A 1 138 ? -2.949 -22.796 14.160 1.00 85.88 138 GLU A O 1
ATOM 1055 N N . ARG A 1 139 ? -4.050 -21.663 12.565 1.00 84.25 139 ARG A N 1
ATOM 1056 C CA . ARG A 1 139 ? -2.859 -21.319 11.781 1.00 84.25 139 ARG A CA 1
ATOM 1057 C C . ARG A 1 139 ? -1.933 -20.354 12.518 1.00 84.25 139 ARG A C 1
ATOM 1059 O O . ARG A 1 139 ? -0.723 -20.473 12.377 1.00 84.25 139 ARG A O 1
ATOM 1066 N N . VAL A 1 140 ? -2.482 -19.410 13.283 1.00 83.38 140 VAL A N 1
ATOM 1067 C CA . VAL A 1 140 ? -1.691 -18.475 14.106 1.00 83.38 140 VAL A CA 1
ATOM 1068 C C . VAL A 1 140 ? -0.928 -19.213 15.213 1.00 83.38 140 VAL A C 1
ATOM 1070 O O . VAL A 1 140 ? 0.215 -18.871 15.493 1.00 83.38 140 VAL A O 1
ATOM 1073 N N . ASN A 1 141 ? -1.538 -20.240 15.809 1.00 82.06 141 ASN A N 1
ATOM 1074 C CA . ASN A 1 141 ? -0.947 -21.036 16.888 1.00 82.06 141 ASN A CA 1
ATOM 1075 C C . ASN A 1 141 ? -0.161 -22.262 16.396 1.00 82.06 141 ASN A C 1
ATOM 1077 O O . ASN A 1 141 ? 0.332 -23.041 17.215 1.00 82.06 141 ASN A O 1
ATOM 1081 N N . ALA A 1 142 ? -0.061 -22.473 15.082 1.00 83.06 142 ALA A N 1
ATOM 1082 C CA . ALA A 1 142 ? 0.689 -23.588 14.532 1.00 83.06 142 ALA A CA 1
ATOM 1083 C C . ALA A 1 142 ? 2.182 -23.382 14.819 1.00 83.06 142 ALA A C 1
ATOM 1085 O O . ALA A 1 142 ? 2.807 -22.456 14.308 1.00 83.06 142 ALA A O 1
ATOM 1086 N N . ILE A 1 143 ? 2.759 -24.260 15.637 1.00 71.12 143 ILE A N 1
ATOM 1087 C CA . ILE A 1 143 ? 4.212 -24.378 15.749 1.00 71.12 143 ILE A CA 1
ATOM 1088 C C . ILE A 1 143 ? 4.668 -24.979 14.420 1.00 71.12 143 ILE A C 1
ATOM 1090 O O . ILE A 1 143 ? 4.255 -26.095 14.092 1.00 71.12 143 ILE A O 1
ATOM 1094 N N . GLU A 1 144 ? 5.437 -24.223 13.633 1.00 60.91 144 GLU A N 1
ATOM 1095 C CA . GLU A 1 144 ? 6.047 -24.736 12.403 1.00 60.91 144 GLU A CA 1
ATOM 1096 C C . GLU A 1 144 ? 6.732 -26.076 12.720 1.00 60.91 144 GLU A C 1
ATOM 1098 O O . GLU A 1 144 ? 7.529 -26.168 13.657 1.00 60.91 144 GLU A O 1
ATOM 1103 N N . LYS A 1 145 ? 6.345 -27.132 11.999 1.00 44.09 145 LYS A N 1
ATOM 1104 C CA . LYS A 1 145 ? 7.037 -28.424 12.027 1.00 44.09 145 LYS A CA 1
ATOM 1105 C C . LYS A 1 145 ? 8.167 -28.423 11.015 1.00 44.09 145 LYS A C 1
ATOM 1107 O O . LYS A 1 145 ? 7.933 -27.897 9.904 1.00 44.09 145 LYS A O 1
#

Secondary structure (DSSP, 8-state):
-HHHHHHHHHHHHHHHHHS---TT----SS-PPP-EETTTTEEPPTT----HHHHHHHHHS---HHHHHHHHHHTT----EEEEEESS-TTSHHHHHHHHHTT--TTTSEEEEEESSGGGGHHHHHHHHHTT----HHHHT----

Sequence (145 aa):
MLNIGNNYENCLSEALSKFGVSRTTNPAQGQNPVFFSSVTAQQMPSNFKPGPRFWLQNLESPVRLTEAVEAALAADLGISQFFEMGPHSDLAGPPTQNRDNLGIKPKDLNYASTLSPVTRLLDPAGTLTMRGFTVNIERVNAIEK

Foldseek 3Di:
DVVVLVVQLVVQQVVCVVVPDPPPCPPPPDAQDFDQAQLVLETDDSPDDQHSVNVSSVVVGDGNPLSSLLNVVVVPPQAQEDEAEDQDPPPVPSNVVSCVVVVHDCRRHPYDYQRDDPVSVVVVLVVCVVVPHDDPVVVNPDDDD

InterPro domains:
  IPR001227 Acyl transferase domain superfamily [G3DSA:3.40.366.10] (7-132)
  IPR016035 Acyl transferase/acyl hydrolase/lysophospholipase [SSF52151] (33-104)